Protein AF-A0A934KKN4-F1 (afdb_monomer_lite)

InterPro domains:
  IPR015946 K homology domain-like, alpha/beta [G3DSA:3.30.300.20] (26-84)
  IPR036102 OsmC/Ohr superfamily [SSF82784] (26-83)

pLDDT: mean 78.73, std 20.16, range [38.28, 98.19]

Structure (mmCIF, N/CA/C/O backbone):
data_AF-A0A934KKN4-F1
#
_entry.id   AF-A0A934KKN4-F1
#
loop_
_atom_site.group_PDB
_atom_site.id
_atom_site.type_symbol
_atom_site.label_atom_id
_atom_site.label_alt_id
_atom_site.label_comp_id
_atom_site.label_asym_id
_atom_site.label_entity_id
_atom_site.label_seq_id
_atom_site.pdbx_PDB_ins_code
_atom_site.Cartn_x
_atom_site.Cartn_y
_atom_site.Cartn_z
_atom_site.occupancy
_atom_site.B_iso_or_equiv
_atom_site.auth_seq_id
_atom_site.auth_comp_id
_atom_site.auth_asym_id
_atom_site.auth_atom_id
_atom_site.pdbx_PDB_model_num
ATOM 1 N N . MET A 1 1 ? 48.030 -4.670 40.726 1.00 45.25 1 MET A N 1
ATOM 2 C CA . MET A 1 1 ? 48.093 -3.551 39.764 1.00 45.25 1 MET A CA 1
ATOM 3 C C . MET A 1 1 ? 47.844 -4.105 38.373 1.00 45.25 1 MET A C 1
ATOM 5 O O . MET A 1 1 ? 48.683 -4.843 37.882 1.00 45.25 1 MET A O 1
ATOM 9 N N . ALA A 1 2 ? 46.679 -3.809 37.798 1.00 43.62 2 ALA A N 1
ATOM 10 C CA . ALA A 1 2 ? 46.402 -3.862 36.363 1.00 43.62 2 ALA A CA 1
ATOM 11 C C . ALA A 1 2 ? 45.131 -3.023 36.139 1.00 43.62 2 ALA A C 1
ATOM 13 O O . ALA A 1 2 ? 44.054 -3.394 36.602 1.00 43.62 2 ALA A O 1
ATOM 14 N N . GLU A 1 3 ? 45.297 -1.837 35.553 1.00 38.28 3 GLU A N 1
ATOM 15 C CA . GLU A 1 3 ? 44.231 -0.879 35.241 1.00 38.28 3 GLU A CA 1
ATOM 16 C C . GLU A 1 3 ? 43.246 -1.451 34.216 1.00 38.28 3 GLU A C 1
ATOM 18 O O . GLU A 1 3 ? 43.641 -1.917 33.147 1.00 38.28 3 GLU A O 1
ATOM 23 N N . SER A 1 4 ? 41.951 -1.361 34.519 1.00 47.44 4 SER A N 1
ATOM 24 C CA . SER A 1 4 ? 40.877 -1.542 33.545 1.00 47.44 4 SER A CA 1
ATOM 25 C C . SER A 1 4 ? 40.618 -0.204 32.849 1.00 47.44 4 SER A C 1
ATOM 27 O O . SER A 1 4 ? 40.258 0.787 33.480 1.00 47.44 4 SER A O 1
ATOM 29 N N . ARG A 1 5 ? 40.829 -0.153 31.531 1.00 52.06 5 ARG A N 1
ATOM 30 C CA . ARG A 1 5 ? 40.439 0.997 30.704 1.00 52.06 5 ARG A CA 1
ATOM 31 C C . ARG A 1 5 ? 38.943 0.898 30.380 1.00 52.06 5 ARG A C 1
ATOM 33 O O . ARG A 1 5 ? 38.516 -0.171 29.943 1.00 52.06 5 ARG A O 1
ATOM 40 N N . PRO A 1 6 ? 38.147 1.970 30.516 1.00 42.66 6 PRO A N 1
ATOM 41 C CA . PRO A 1 6 ? 36.774 1.960 30.033 1.00 42.66 6 PRO A CA 1
ATOM 42 C C . PRO A 1 6 ? 36.749 2.062 28.499 1.00 42.66 6 PRO A C 1
ATOM 44 O O . PRO A 1 6 ? 37.331 2.975 27.911 1.00 42.66 6 PRO A O 1
ATOM 47 N N . VAL A 1 7 ? 36.062 1.122 27.845 1.00 56.44 7 VAL A N 1
ATOM 48 C CA . VAL A 1 7 ? 35.682 1.223 26.429 1.00 56.44 7 VAL A CA 1
ATOM 49 C C . VAL A 1 7 ? 34.604 2.302 26.317 1.00 56.44 7 VAL A C 1
ATOM 51 O O . VAL A 1 7 ? 33.455 2.096 26.698 1.00 56.44 7 VAL A O 1
ATOM 54 N N . SER A 1 8 ? 34.991 3.471 25.809 1.00 43.31 8 SER A N 1
ATOM 55 C CA . SER A 1 8 ? 34.075 4.534 25.389 1.00 43.31 8 SER A CA 1
ATOM 56 C C . SER A 1 8 ? 33.356 4.099 24.109 1.00 43.31 8 SER A C 1
ATOM 58 O O . SER A 1 8 ? 33.755 4.461 23.002 1.00 43.31 8 SER A O 1
ATOM 60 N N . GLY A 1 9 ? 32.298 3.305 24.258 1.00 46.22 9 GLY A N 1
ATOM 61 C CA . GLY A 1 9 ? 31.301 3.109 23.212 1.00 46.22 9 GLY A CA 1
ATOM 62 C C . GLY A 1 9 ? 30.451 4.369 23.104 1.00 46.22 9 GLY A C 1
ATOM 63 O O . GLY A 1 9 ? 29.467 4.512 23.823 1.00 46.22 9 GLY A O 1
ATOM 64 N N . GLN A 1 10 ? 30.847 5.304 22.242 1.00 44.34 10 GLN A N 1
ATOM 65 C CA . GLN A 1 10 ? 29.925 6.340 21.782 1.00 44.34 10 GLN A CA 1
ATOM 66 C C . GLN A 1 10 ? 28.763 5.628 21.066 1.00 44.34 10 GLN A C 1
ATOM 68 O O . GLN A 1 10 ? 29.030 4.742 20.247 1.00 44.34 10 GLN A O 1
ATOM 73 N N . PRO A 1 11 ? 27.493 5.948 21.368 1.00 45.09 11 PRO A N 1
ATOM 74 C CA . PRO A 1 11 ? 26.381 5.412 20.603 1.00 45.09 11 PRO A CA 1
ATOM 75 C C . PRO A 1 11 ? 26.538 5.878 19.155 1.00 45.09 11 PRO A C 1
ATOM 77 O O . PRO A 1 11 ? 26.635 7.072 18.884 1.00 45.09 11 PRO A O 1
ATOM 80 N N . ILE A 1 12 ? 26.598 4.920 18.233 1.00 51.88 12 ILE A N 1
ATOM 81 C CA . ILE A 1 12 ? 26.423 5.162 16.803 1.00 51.88 12 ILE A CA 1
ATOM 82 C C . ILE A 1 12 ? 25.034 5.770 16.622 1.00 51.88 12 ILE A C 1
ATOM 84 O O . ILE A 1 12 ? 24.025 5.066 16.631 1.00 51.88 12 ILE A O 1
ATOM 88 N N . SER A 1 13 ? 24.984 7.095 16.512 1.00 49.31 13 SER A N 1
ATOM 89 C CA . SER A 1 13 ? 23.842 7.805 15.957 1.00 49.31 13 SER A CA 1
ATOM 90 C C . SER A 1 13 ? 23.546 7.159 14.603 1.00 49.31 13 SER A C 1
ATOM 92 O O . SER A 1 13 ? 24.475 7.063 13.796 1.00 49.31 13 SER A O 1
ATOM 94 N N . PRO A 1 14 ? 22.321 6.685 14.320 1.00 51.47 14 PRO A N 1
ATOM 95 C CA . PRO A 1 14 ? 21.976 6.365 12.950 1.00 51.47 14 PRO A CA 1
ATOM 96 C C . PRO A 1 14 ? 22.082 7.682 12.187 1.00 51.47 14 PRO A C 1
ATOM 98 O O . PRO A 1 14 ? 21.286 8.596 12.405 1.00 51.47 14 PRO A O 1
ATOM 101 N N . ASP A 1 15 ? 23.125 7.809 11.371 1.00 53.50 15 ASP A N 1
ATOM 102 C CA . ASP A 1 15 ? 23.193 8.835 10.347 1.00 53.50 15 ASP A CA 1
ATOM 103 C C . ASP A 1 15 ? 22.005 8.559 9.432 1.00 53.50 15 ASP A C 1
ATOM 105 O O . ASP A 1 15 ? 22.018 7.645 8.600 1.00 53.50 15 ASP A O 1
ATOM 109 N N . ALA A 1 16 ? 20.910 9.268 9.698 1.00 53.12 16 ALA A N 1
ATOM 110 C CA . ALA A 1 16 ? 19.754 9.328 8.836 1.00 53.12 16 ALA A CA 1
ATOM 111 C C . ALA A 1 16 ? 20.183 10.119 7.602 1.00 53.12 16 ALA A C 1
ATOM 113 O O . ALA A 1 16 ? 19.775 11.263 7.411 1.00 53.12 16 ALA A O 1
ATOM 114 N N . SER A 1 17 ? 21.052 9.499 6.798 1.00 58.78 17 SER A N 1
ATOM 115 C CA . SER A 1 17 ? 21.262 9.871 5.411 1.00 58.78 17 SER A CA 1
ATOM 116 C C . SER A 1 17 ? 19.884 10.136 4.825 1.00 58.78 17 SER A C 1
ATOM 118 O O . SER A 1 17 ? 18.969 9.317 4.949 1.00 58.78 17 SER A O 1
ATOM 120 N N . ASP A 1 18 ? 19.716 11.357 4.332 1.00 57.22 18 ASP A N 1
ATOM 121 C CA . ASP A 1 18 ? 18.451 11.865 3.843 1.00 57.22 18 ASP A CA 1
ATOM 122 C C . ASP A 1 18 ? 17.949 10.925 2.743 1.00 57.22 18 ASP A C 1
ATOM 124 O O . ASP A 1 18 ? 18.460 10.913 1.625 1.00 57.22 18 ASP A O 1
ATOM 128 N N . VAL A 1 19 ? 16.961 10.092 3.081 1.00 55.75 19 VAL A N 1
ATOM 129 C CA . VAL A 1 19 ? 16.407 9.063 2.188 1.00 55.75 19 VAL A CA 1
ATOM 130 C C . VAL A 1 19 ? 15.702 9.665 0.969 1.00 55.75 19 VAL A C 1
ATOM 132 O O . VAL A 1 19 ? 15.265 8.928 0.086 1.00 55.75 19 VAL A O 1
ATOM 135 N N . THR A 1 20 ? 15.577 10.995 0.907 1.00 58.25 20 THR A N 1
ATOM 136 C CA . THR A 1 20 ? 15.095 11.708 -0.280 1.00 58.25 20 THR A CA 1
ATOM 137 C C . THR A 1 20 ? 16.181 11.899 -1.343 1.00 58.25 20 THR A C 1
ATOM 139 O O . THR A 1 20 ? 15.852 12.14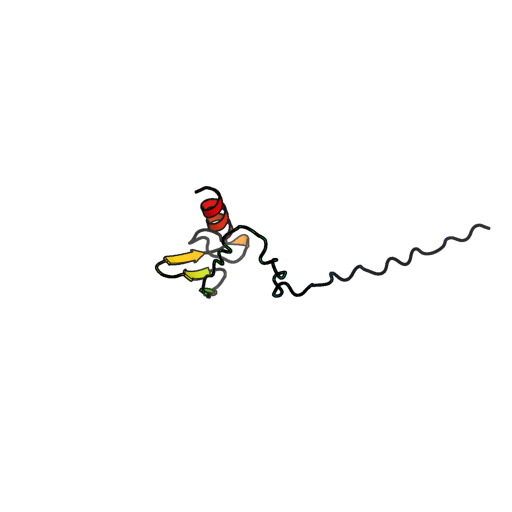9 -2.506 1.00 58.25 20 THR A O 1
ATOM 142 N N . GLN A 1 21 ? 17.460 11.732 -0.994 1.00 56.38 21 GLN A N 1
ATOM 143 C CA . GLN A 1 21 ? 18.567 11.805 -1.942 1.00 56.38 21 GLN A CA 1
ATOM 144 C C . GLN A 1 21 ? 18.763 10.453 -2.627 1.00 56.38 21 GLN A C 1
ATOM 146 O O . GLN A 1 21 ? 19.430 9.548 -2.126 1.00 56.38 21 GLN A O 1
ATOM 151 N N . LEU A 1 22 ? 18.170 10.316 -3.812 1.00 61.53 22 LEU A N 1
ATOM 152 C CA . LEU A 1 22 ? 18.505 9.215 -4.706 1.00 61.53 22 LEU A CA 1
ATOM 153 C C . LEU A 1 22 ? 19.962 9.382 -5.172 1.00 61.53 22 LEU A C 1
ATOM 155 O O . LEU A 1 22 ? 20.351 10.495 -5.535 1.00 61.53 22 LEU A O 1
ATOM 159 N N . PRO A 1 23 ? 20.775 8.312 -5.188 1.00 66.88 23 PRO A N 1
ATOM 160 C CA . PRO A 1 23 ? 22.123 8.389 -5.731 1.00 66.88 23 PRO A CA 1
ATOM 161 C C . PRO A 1 23 ? 22.065 8.814 -7.201 1.00 66.88 23 PRO A C 1
ATOM 163 O O . PRO A 1 23 ? 21.229 8.326 -7.965 1.00 66.88 23 PRO A O 1
ATOM 166 N N . GLU A 1 24 ? 22.958 9.716 -7.608 1.00 66.56 24 GLU A N 1
ATOM 167 C CA . GLU A 1 24 ? 23.114 10.073 -9.017 1.00 66.56 24 GLU A CA 1
ATOM 168 C C . GLU A 1 24 ? 23.603 8.839 -9.790 1.00 66.56 24 GLU A C 1
ATOM 170 O O . GLU A 1 24 ? 24.743 8.390 -9.650 1.00 66.56 24 GLU A O 1
ATOM 175 N N . PHE A 1 25 ? 22.717 8.237 -10.582 1.00 65.12 25 PHE A N 1
ATOM 176 C CA . PHE A 1 25 ? 23.069 7.109 -11.436 1.00 65.12 25 PHE A CA 1
ATOM 177 C C . PHE A 1 25 ? 23.852 7.619 -12.650 1.00 65.12 25 PHE A C 1
ATOM 179 O O . PHE A 1 25 ? 23.396 8.508 -13.360 1.00 65.12 25 PHE A O 1
ATOM 186 N N . SER A 1 26 ? 25.028 7.040 -12.904 1.00 63.34 26 SER A N 1
ATOM 187 C CA . SER A 1 26 ? 25.830 7.353 -14.090 1.00 63.34 26 SER A CA 1
ATOM 188 C C . SER A 1 26 ? 25.045 7.081 -15.379 1.00 63.34 26 SER A C 1
ATOM 190 O O . SER A 1 26 ? 24.487 5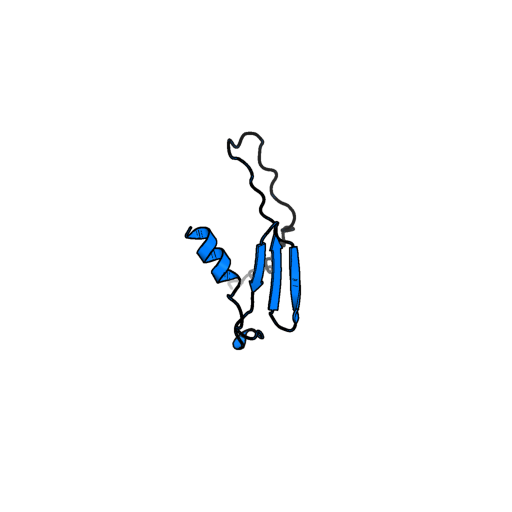.995 -15.547 1.00 63.34 26 SER A O 1
ATOM 192 N N . ASP A 1 27 ? 25.120 8.012 -16.335 1.00 63.38 27 ASP A N 1
ATOM 193 C CA . ASP A 1 27 ? 24.555 7.891 -17.692 1.00 63.38 27 ASP A CA 1
ATOM 194 C C . ASP A 1 27 ? 25.023 6.634 -18.463 1.00 63.38 27 ASP A C 1
ATOM 196 O O . ASP A 1 27 ? 24.457 6.276 -19.496 1.00 63.38 27 ASP A O 1
ATOM 200 N N . ASN A 1 28 ? 26.049 5.929 -17.968 1.00 60.88 28 ASN A N 1
ATOM 201 C CA . ASN A 1 28 ? 26.596 4.712 -18.571 1.00 60.88 28 ASN A CA 1
ATOM 202 C C . ASN A 1 28 ? 25.837 3.422 -18.208 1.00 60.88 28 ASN A C 1
ATOM 204 O O . ASN A 1 28 ? 26.211 2.339 -18.674 1.00 60.88 28 ASN A O 1
ATOM 208 N N . VAL A 1 29 ? 24.768 3.490 -17.411 1.00 60.00 29 VAL A N 1
ATOM 209 C CA . VAL A 1 29 ? 23.894 2.333 -17.176 1.00 60.00 29 VAL A CA 1
ATOM 210 C C . VAL A 1 29 ? 22.985 2.152 -18.395 1.00 60.00 29 VAL A C 1
ATOM 212 O O . VAL A 1 29 ? 22.038 2.904 -18.603 1.00 60.00 29 VAL A O 1
ATOM 215 N N . ARG A 1 30 ? 23.236 1.116 -19.208 1.00 55.22 30 ARG A N 1
ATOM 216 C CA . ARG A 1 30 ? 22.320 0.664 -20.279 1.00 55.22 30 ARG A CA 1
ATOM 217 C C . ARG A 1 30 ? 21.064 -0.002 -19.695 1.00 55.22 30 ARG A C 1
ATOM 219 O O . ARG A 1 30 ? 20.777 -1.163 -19.972 1.00 55.22 30 ARG A O 1
ATOM 226 N N . GLY A 1 31 ? 20.324 0.729 -18.875 1.00 61.28 31 GLY A N 1
ATOM 227 C CA . GLY A 1 31 ? 19.054 0.329 -18.287 1.00 61.28 31 GLY A CA 1
ATOM 228 C C . GLY A 1 31 ? 18.081 1.494 -18.384 1.00 61.28 31 GLY A C 1
ATOM 229 O O . GLY A 1 31 ? 18.448 2.642 -18.158 1.00 61.28 31 GLY A O 1
ATOM 230 N N . LYS A 1 32 ? 16.830 1.221 -18.753 1.00 68.31 32 LYS A N 1
ATOM 231 C CA . LYS A 1 32 ? 15.792 2.249 -18.703 1.00 68.31 32 LYS A CA 1
ATOM 232 C C . LYS A 1 32 ? 15.474 2.503 -17.232 1.00 68.31 32 LYS A C 1
ATOM 234 O O . LYS A 1 32 ? 14.950 1.610 -16.571 1.00 68.31 32 LYS A O 1
ATOM 239 N N . LEU A 1 33 ? 15.771 3.700 -16.733 1.00 69.19 33 LEU A N 1
ATOM 240 C CA . LEU A 1 33 ? 15.287 4.117 -15.422 1.00 69.19 33 LEU A CA 1
ATOM 241 C C . LEU A 1 33 ? 13.762 4.248 -15.509 1.00 69.19 33 LEU A C 1
ATOM 243 O O . LEU A 1 33 ? 13.239 5.056 -16.280 1.00 69.19 33 LEU A O 1
ATOM 247 N N . ILE A 1 34 ? 13.048 3.402 -14.771 1.00 76.44 34 ILE A N 1
ATOM 248 C CA . ILE A 1 34 ? 11.594 3.472 -14.645 1.00 76.44 34 ILE A CA 1
ATOM 249 C C . ILE A 1 34 ? 11.296 3.896 -13.214 1.00 76.44 34 ILE A C 1
ATOM 251 O O . ILE A 1 34 ? 11.497 3.130 -12.277 1.00 76.44 34 ILE A O 1
ATOM 255 N N . THR A 1 35 ? 10.805 5.121 -13.056 1.00 81.25 35 THR A N 1
ATOM 256 C CA . THR A 1 35 ? 10.272 5.603 -11.783 1.00 81.25 35 THR A CA 1
ATOM 257 C C . THR A 1 35 ? 8.797 5.234 -11.699 1.00 81.25 35 THR A C 1
ATOM 259 O O . THR A 1 35 ? 8.022 5.551 -12.605 1.00 81.25 35 THR A O 1
ATOM 262 N N . MET A 1 36 ? 8.411 4.566 -10.613 1.00 83.25 36 MET A N 1
ATOM 263 C CA . MET A 1 36 ? 7.012 4.334 -10.262 1.00 83.25 36 MET A CA 1
ATOM 264 C C . MET A 1 36 ? 6.624 5.279 -9.129 1.00 83.25 36 MET A C 1
ATOM 266 O O . MET A 1 36 ? 7.380 5.457 -8.178 1.00 83.25 36 MET A O 1
ATOM 270 N N . SER A 1 37 ? 5.447 5.882 -9.236 1.00 89.06 37 SER A N 1
ATOM 271 C CA . SER A 1 37 ? 4.872 6.754 -8.216 1.00 89.06 37 SER A CA 1
ATOM 272 C C . SER A 1 37 ? 3.425 6.357 -7.966 1.00 89.06 37 SER A C 1
ATOM 274 O O . SER A 1 37 ? 2.813 5.689 -8.794 1.00 89.06 37 SER A O 1
ATOM 276 N N . ALA A 1 38 ? 2.885 6.770 -6.826 1.00 91.50 38 ALA A N 1
ATOM 277 C CA . ALA A 1 38 ? 1.454 6.794 -6.574 1.00 91.50 38 ALA A CA 1
ATOM 278 C C . ALA A 1 38 ? 1.156 7.971 -5.645 1.00 91.50 38 ALA A C 1
ATOM 280 O O . ALA A 1 38 ? 1.944 8.281 -4.749 1.00 91.50 38 ALA A O 1
ATOM 281 N N . THR A 1 39 ? 0.014 8.624 -5.844 1.00 96.19 39 THR A N 1
ATOM 282 C CA . THR A 1 39 ? -0.489 9.608 -4.879 1.00 96.19 39 THR A CA 1
ATOM 283 C C . THR A 1 39 ? -1.270 8.869 -3.807 1.00 96.19 39 THR A C 1
ATOM 285 O O . THR A 1 39 ? -2.216 8.154 -4.132 1.00 96.19 39 THR A O 1
ATOM 288 N N . ILE A 1 40 ? -0.881 9.036 -2.544 1.00 96.44 40 ILE A N 1
ATOM 289 C CA . ILE A 1 40 ? -1.464 8.310 -1.412 1.00 96.44 40 ILE A CA 1
ATOM 290 C C . ILE A 1 40 ? -2.182 9.294 -0.493 1.00 96.44 40 ILE A C 1
ATOM 292 O O . ILE A 1 40 ? -1.624 10.320 -0.103 1.00 96.44 40 ILE A O 1
ATOM 296 N N . ARG A 1 41 ? -3.418 8.959 -0.122 1.00 97.44 41 ARG A N 1
ATOM 297 C CA . ARG A 1 41 ? -4.171 9.620 0.946 1.00 97.44 41 ARG A CA 1
ATOM 298 C C . ARG A 1 41 ? -4.374 8.636 2.090 1.00 97.44 41 ARG A C 1
ATOM 300 O O . ARG A 1 41 ? -4.905 7.549 1.875 1.00 97.44 41 ARG A O 1
ATOM 307 N N . CYS A 1 42 ? -3.985 9.033 3.295 1.00 95.88 42 CYS A N 1
ATOM 308 C CA . CYS A 1 42 ? -4.362 8.332 4.517 1.00 95.88 42 CYS A CA 1
ATOM 309 C C . CYS A 1 42 ? -5.752 8.814 4.937 1.00 95.88 42 CYS A C 1
ATOM 311 O O . CYS A 1 42 ? -5.976 10.021 5.048 1.00 95.88 42 CYS A O 1
ATOM 313 N N . LEU A 1 43 ? -6.679 7.879 5.114 1.00 94.56 43 LEU A N 1
ATOM 314 C CA . LEU A 1 43 ? -8.013 8.141 5.639 1.00 94.56 43 LEU A CA 1
ATOM 315 C C . LEU A 1 43 ? -8.021 7.838 7.146 1.00 94.56 43 LEU A C 1
ATOM 317 O O . LEU A 1 43 ? -7.008 7.993 7.827 1.00 94.56 43 LEU A O 1
ATOM 321 N N . GLU A 1 44 ? -9.172 7.450 7.684 1.00 93.94 44 GLU A N 1
ATOM 322 C CA . GLU A 1 44 ? -9.297 7.060 9.083 1.00 93.94 44 GLU A CA 1
ATOM 323 C C . GLU A 1 44 ? -8.562 5.744 9.373 1.00 93.94 44 GLU A C 1
ATOM 325 O O . GLU A 1 44 ? -8.482 4.853 8.524 1.00 93.94 44 GLU A O 1
ATOM 330 N N . LYS A 1 45 ? -8.073 5.602 10.613 1.00 94.50 45 LYS A N 1
ATOM 331 C CA . LYS A 1 45 ? -7.389 4.392 11.094 1.00 94.50 45 LYS A CA 1
ATOM 332 C C . LYS A 1 45 ? -6.164 4.066 10.227 1.00 94.50 45 LYS A C 1
ATOM 334 O O . LYS A 1 45 ? -5.302 4.924 10.047 1.00 94.50 45 LYS A O 1
ATOM 339 N N . GLN A 1 46 ? -6.063 2.839 9.716 1.00 96.25 46 GLN A N 1
ATOM 340 C CA . GLN A 1 46 ? -4.988 2.413 8.819 1.00 96.25 46 GLN A CA 1
ATOM 341 C C . GLN A 1 46 ? -5.400 2.345 7.348 1.00 96.25 46 GLN A C 1
ATOM 343 O O . GLN A 1 46 ? -4.593 1.899 6.526 1.00 96.25 46 GLN A O 1
ATOM 348 N N . LEU A 1 47 ? -6.583 2.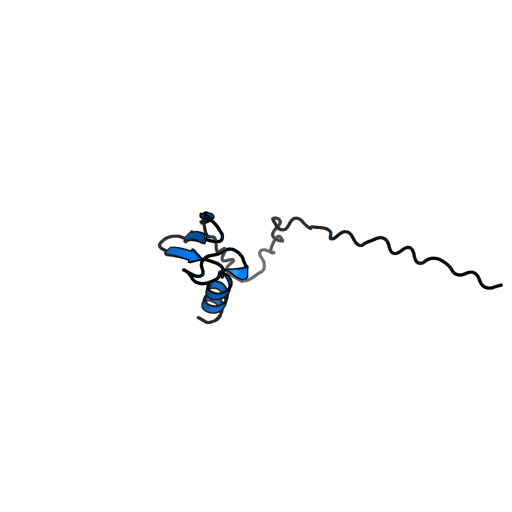857 6.998 1.00 97.50 47 LEU A N 1
ATOM 349 C CA . LEU A 1 47 ? -7.066 2.867 5.626 1.00 97.50 47 LEU A CA 1
ATOM 350 C C . LEU A 1 47 ? -6.305 3.893 4.781 1.00 97.50 47 LEU A C 1
ATOM 352 O O . LEU A 1 47 ? -6.213 5.078 5.113 1.00 97.50 47 LEU A O 1
ATOM 356 N N . LYS A 1 48 ? -5.782 3.442 3.647 1.00 97.44 48 LYS A N 1
ATOM 357 C CA . LYS A 1 48 ? -5.029 4.248 2.685 1.00 97.44 48 LYS A CA 1
ATOM 358 C C . LYS A 1 48 ? -5.628 4.052 1.300 1.00 97.44 48 LYS A C 1
ATOM 360 O O . LYS A 1 48 ? -5.979 2.935 0.928 1.00 97.44 48 LYS A O 1
ATOM 365 N N . VAL A 1 49 ? -5.716 5.132 0.531 1.00 97.69 49 VAL A N 1
ATOM 366 C CA . VAL A 1 49 ? -6.136 5.103 -0.875 1.00 97.69 49 VAL A CA 1
ATOM 367 C C . VAL A 1 49 ? -4.989 5.607 -1.723 1.00 97.69 49 VAL A C 1
ATOM 369 O O . VAL A 1 49 ? -4.509 6.724 -1.518 1.00 97.69 49 VAL A O 1
ATOM 372 N N . ALA A 1 50 ? -4.553 4.783 -2.664 1.00 96.31 50 ALA A N 1
ATOM 373 C CA . ALA A 1 50 ? -3.506 5.114 -3.609 1.00 96.31 50 ALA A CA 1
ATOM 374 C C . ALA A 1 50 ? -4.094 5.241 -5.014 1.00 96.31 50 ALA A C 1
ATOM 376 O O . ALA A 1 50 ? -4.876 4.397 -5.452 1.00 96.31 50 ALA A O 1
ATOM 377 N N . THR A 1 51 ? -3.693 6.287 -5.730 1.00 96.31 51 THR A N 1
ATOM 378 C CA . THR A 1 51 ? -4.076 6.519 -7.125 1.00 96.31 51 THR A CA 1
ATOM 379 C C . THR A 1 51 ? -2.835 6.648 -7.997 1.00 96.31 51 THR A C 1
ATOM 381 O O . THR A 1 51 ? -1.954 7.457 -7.695 1.00 96.31 51 THR A O 1
ATOM 384 N N . GLU A 1 52 ? -2.795 5.900 -9.097 1.00 93.00 52 GLU A N 1
ATOM 385 C CA . GLU A 1 52 ? -1.780 6.016 -10.148 1.00 93.00 52 GLU A CA 1
ATOM 386 C C . GLU A 1 52 ? -2.431 5.774 -11.520 1.00 93.00 52 GLU A C 1
ATOM 388 O O . GLU A 1 52 ? -2.931 4.687 -11.826 1.00 93.00 52 GLU A O 1
ATOM 393 N N . ARG A 1 53 ? -2.426 6.801 -12.379 1.00 88.69 53 ARG A N 1
ATOM 394 C CA . ARG A 1 53 ? -3.054 6.800 -13.716 1.00 88.69 53 ARG A CA 1
ATOM 395 C C . ARG A 1 53 ? -4.522 6.350 -13.701 1.00 88.69 53 ARG A C 1
ATOM 397 O O . ARG A 1 53 ? -5.401 7.149 -13.417 1.00 88.69 53 ARG A O 1
ATOM 404 N N . LYS A 1 54 ? -4.785 5.098 -14.092 1.00 92.25 54 LYS A N 1
ATOM 405 C CA . LYS A 1 54 ? -6.127 4.502 -14.220 1.00 92.25 54 LYS A CA 1
ATOM 406 C C . LYS A 1 54 ? -6.479 3.589 -13.045 1.00 92.25 54 LYS A C 1
ATOM 408 O O . LYS A 1 54 ? -7.552 2.996 -13.053 1.00 92.25 54 LYS A O 1
ATOM 413 N N . PHE A 1 55 ? -5.567 3.435 -12.091 1.00 91.69 55 PHE A N 1
ATOM 414 C CA . PHE A 1 55 ? -5.734 2.557 -10.948 1.00 91.69 55 PHE A CA 1
ATOM 415 C C . PHE A 1 55 ? -5.990 3.384 -9.696 1.00 91.69 55 PHE A C 1
ATOM 417 O O . PHE A 1 55 ? -5.261 4.331 -9.399 1.00 91.69 55 PHE A O 1
ATOM 424 N N . GLU A 1 56 ? -7.012 2.974 -8.961 1.00 95.50 56 GLU A N 1
ATOM 425 C CA . GLU A 1 56 ? -7.237 3.339 -7.573 1.00 95.50 56 GLU A CA 1
ATOM 426 C C . GLU A 1 56 ? -7.276 2.035 -6.782 1.00 95.50 56 GLU A C 1
ATOM 428 O O . GLU A 1 56 ? -7.941 1.078 -7.188 1.00 95.50 56 GLU A O 1
ATOM 433 N N . PHE A 1 57 ? -6.517 1.969 -5.697 1.00 95.31 57 PHE A N 1
ATOM 434 C CA . PHE A 1 57 ? -6.507 0.805 -4.826 1.00 95.31 57 PHE A CA 1
ATOM 435 C C . PHE A 1 57 ? -6.461 1.228 -3.366 1.00 95.31 57 PHE A C 1
ATOM 437 O O . PHE A 1 57 ? -5.935 2.282 -3.001 1.00 95.31 57 PHE A O 1
ATOM 444 N N . TYR A 1 58 ? -7.053 0.376 -2.544 1.00 97.62 58 TYR A N 1
ATOM 445 C CA . TYR A 1 58 ? -7.220 0.581 -1.119 1.00 97.62 58 TYR A CA 1
ATOM 446 C C . TYR A 1 58 ? -6.291 -0.362 -0.379 1.00 97.62 58 TYR A C 1
ATOM 448 O O . TYR A 1 58 ? -6.128 -1.509 -0.782 1.00 97.62 58 TYR A O 1
ATOM 456 N N . SER A 1 59 ? -5.709 0.105 0.714 1.00 97.69 59 SER A N 1
ATOM 457 C CA . SER A 1 59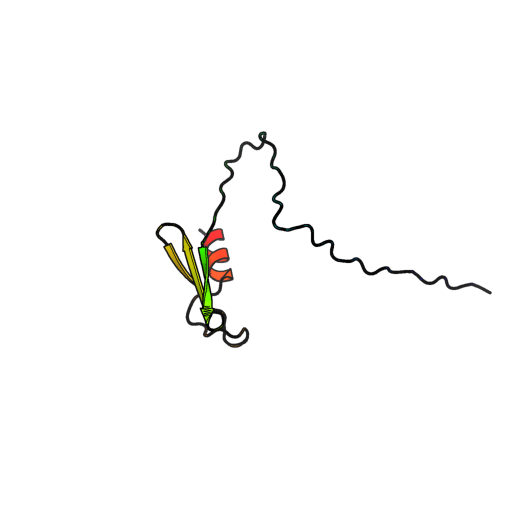 ? -4.943 -0.738 1.617 1.00 97.69 59 SER A CA 1
ATOM 458 C C . SER A 1 59 ? -5.370 -0.488 3.049 1.00 97.69 59 SER A C 1
ATOM 460 O O . SER A 1 59 ? -5.563 0.663 3.437 1.00 97.69 59 SER A O 1
ATOM 462 N N . ASP A 1 60 ? -5.537 -1.559 3.813 1.00 98.19 60 ASP A N 1
ATOM 463 C CA . ASP A 1 60 ? -5.936 -1.513 5.213 1.00 98.19 60 ASP A CA 1
ATOM 464 C C . ASP A 1 60 ? -5.112 -2.532 5.996 1.00 98.19 60 ASP A C 1
ATOM 466 O O . ASP A 1 60 ? -4.737 -3.584 5.477 1.00 98.19 60 ASP A O 1
ATOM 470 N N . GLU A 1 61 ? -4.782 -2.182 7.230 1.00 97.06 61 GLU A N 1
ATOM 471 C CA . GLU A 1 61 ? -4.036 -3.074 8.111 1.00 97.06 61 GLU A CA 1
ATOM 472 C C . GLU A 1 61 ? -5.013 -3.895 8.965 1.00 97.06 61 GLU A C 1
ATOM 474 O O . GLU A 1 61 ? -6.166 -3.502 9.161 1.00 97.06 61 GLU A O 1
ATOM 479 N N . PRO A 1 62 ? -4.581 -5.029 9.524 1.00 96.44 62 PRO A N 1
ATOM 480 C CA . PRO A 1 62 ? -5.394 -5.787 10.457 1.00 96.44 62 PRO A CA 1
ATOM 481 C C . PRO A 1 62 ? -5.626 -5.029 11.772 1.00 96.44 62 PRO A C 1
ATOM 483 O O . PRO A 1 62 ? -4.894 -4.109 12.153 1.00 96.44 62 PRO A O 1
ATOM 486 N N . GLN A 1 63 ? -6.622 -5.490 12.530 1.00 96.94 63 GLN A N 1
ATOM 487 C CA . GLN A 1 63 ? -7.064 -4.877 13.791 1.00 96.94 63 GLN A CA 1
ATOM 488 C C . GLN A 1 63 ? -5.944 -4.705 14.825 1.00 96.94 63 GLN A C 1
ATOM 490 O O . GLN A 1 63 ? -5.892 -3.690 15.516 1.00 96.94 63 GLN A O 1
ATOM 495 N N . TYR A 1 64 ? -4.999 -5.649 14.908 1.00 96.19 64 TYR A N 1
ATOM 496 C CA . TYR A 1 64 ? -3.874 -5.563 15.850 1.00 96.19 64 TYR A CA 1
ATOM 497 C C . TYR A 1 64 ? -2.858 -4.455 15.504 1.00 96.19 64 TYR A C 1
ATOM 499 O O . TYR A 1 64 ? -2.023 -4.118 16.341 1.00 96.19 64 TYR A O 1
ATOM 507 N N . LEU A 1 65 ? -2.941 -3.870 14.303 1.00 95.38 65 LEU A N 1
ATOM 508 C CA . LEU A 1 65 ? -2.184 -2.688 13.864 1.00 95.38 65 LEU A CA 1
ATOM 509 C C . LEU A 1 65 ? -3.058 -1.423 13.794 1.00 95.38 65 LEU A C 1
ATOM 511 O O . LEU A 1 65 ? -2.592 -0.364 13.366 1.00 95.38 65 LEU A O 1
ATOM 515 N N . GLY A 1 66 ? -4.314 -1.511 14.238 1.00 94.94 66 GLY A N 1
ATOM 516 C CA . GLY A 1 66 ? -5.251 -0.393 14.277 1.00 94.94 66 GLY A CA 1
ATOM 517 C C . GLY A 1 66 ? -5.982 -0.124 12.962 1.00 94.94 66 GLY A C 1
ATOM 518 O O . GLY A 1 66 ? -6.467 0.992 12.791 1.00 94.94 66 GLY A O 1
ATOM 519 N N . GLY A 1 67 ? -6.038 -1.090 12.040 1.00 96.75 67 GLY A N 1
ATOM 520 C CA . GLY A 1 67 ? -6.919 -1.041 10.869 1.00 96.75 67 GLY A CA 1
ATOM 521 C C . GLY A 1 67 ? -8.160 -1.920 11.019 1.00 96.75 67 GLY A C 1
ATOM 522 O O . GLY A 1 67 ? -8.451 -2.414 12.108 1.00 96.75 67 GLY A O 1
ATOM 523 N N . GLU A 1 68 ? -8.909 -2.094 9.934 1.00 97.56 68 GLU A N 1
ATOM 524 C CA . GLU A 1 68 ? -10.181 -2.831 9.936 1.00 97.56 68 GLU A CA 1
ATOM 525 C C . GLU A 1 68 ? -10.148 -4.111 9.090 1.00 97.56 68 GLU A C 1
ATOM 527 O O . GLU A 1 68 ? -11.149 -4.823 9.042 1.00 97.56 68 GLU A O 1
ATOM 532 N N . ASP A 1 69 ? -9.008 -4.432 8.467 1.00 96.94 69 ASP A N 1
ATOM 533 C CA . ASP A 1 69 ? -8.820 -5.606 7.601 1.00 96.94 69 ASP A CA 1
ATOM 534 C C . ASP A 1 69 ? -9.823 -5.689 6.425 1.00 96.94 69 ASP A C 1
ATOM 536 O O . ASP A 1 69 ? -10.140 -6.768 5.927 1.00 96.94 69 ASP A O 1
ATOM 540 N N . ASN A 1 70 ? -10.348 -4.545 5.959 1.00 97.38 70 ASN A N 1
ATOM 541 C CA . ASN A 1 70 ? -11.332 -4.506 4.862 1.00 97.38 70 ASN A CA 1
ATOM 542 C C . ASN A 1 70 ? -10.694 -4.575 3.463 1.00 97.38 70 ASN A C 1
ATOM 544 O O . ASN A 1 70 ? -11.383 -4.792 2.463 1.00 97.38 70 ASN A O 1
ATOM 548 N N . HIS A 1 71 ? -9.382 -4.355 3.378 1.00 97.69 71 HIS A N 1
ATOM 549 C CA . HIS A 1 71 ? -8.615 -4.312 2.137 1.00 97.69 71 HIS A CA 1
ATOM 550 C C . HIS A 1 71 ? -7.244 -4.972 2.326 1.00 97.69 71 HIS A C 1
ATOM 552 O O . HIS A 1 71 ? -6.768 -5.058 3.454 1.00 97.69 71 HIS A O 1
ATOM 558 N N . PRO A 1 72 ? -6.573 -5.412 1.245 1.00 97.50 72 PRO A N 1
ATOM 559 C CA . PRO A 1 72 ? -5.252 -6.021 1.352 1.00 97.50 72 PRO A CA 1
ATOM 560 C C . PRO A 1 72 ? -4.210 -5.110 2.018 1.00 97.50 72 PRO A C 1
ATOM 562 O O . PRO A 1 72 ? -4.151 -3.899 1.773 1.00 97.50 72 PRO A O 1
ATOM 565 N N . GLN A 1 73 ? -3.325 -5.716 2.807 1.00 96.38 73 GLN A N 1
ATOM 566 C CA . GLN A 1 73 ? -2.188 -5.024 3.414 1.00 96.38 73 GLN A CA 1
ATOM 567 C C . GLN A 1 73 ? -1.214 -4.526 2.331 1.00 96.38 73 GLN A C 1
ATOM 569 O O . GLN A 1 73 ? -1.112 -5.138 1.260 1.00 96.38 73 GLN A O 1
ATOM 574 N N . PRO A 1 74 ? -0.427 -3.464 2.589 1.00 93.81 74 PRO A N 1
ATOM 575 C CA . PRO A 1 74 ? 0.494 -2.908 1.596 1.00 93.81 74 PRO A CA 1
ATOM 576 C C . PRO A 1 74 ? 1.478 -3.948 1.047 1.00 93.81 74 PRO A C 1
ATOM 578 O O . PRO A 1 74 ? 1.764 -3.980 -0.151 1.00 93.81 74 PRO A O 1
ATOM 581 N N . LEU A 1 75 ? 1.959 -4.845 1.916 1.00 94.12 75 LEU A N 1
ATOM 582 C CA . LEU A 1 75 ? 2.898 -5.895 1.534 1.00 94.12 75 LEU A CA 1
ATOM 583 C C . LEU A 1 75 ? 2.293 -6.866 0.511 1.00 94.12 75 LEU A C 1
ATOM 585 O O . LEU A 1 75 ? 3.011 -7.308 -0.380 1.00 94.12 75 LEU A O 1
ATOM 589 N N . THR A 1 76 ? 0.984 -7.131 0.565 1.00 96.12 76 THR A N 1
ATOM 590 C CA . THR A 1 76 ? 0.294 -7.985 -0.413 1.00 96.12 76 THR A CA 1
ATOM 591 C C . THR A 1 76 ? 0.447 -7.447 -1.836 1.00 96.12 76 THR A C 1
ATOM 593 O O . THR A 1 76 ? 0.715 -8.220 -2.755 1.00 96.12 76 THR A O 1
ATOM 596 N N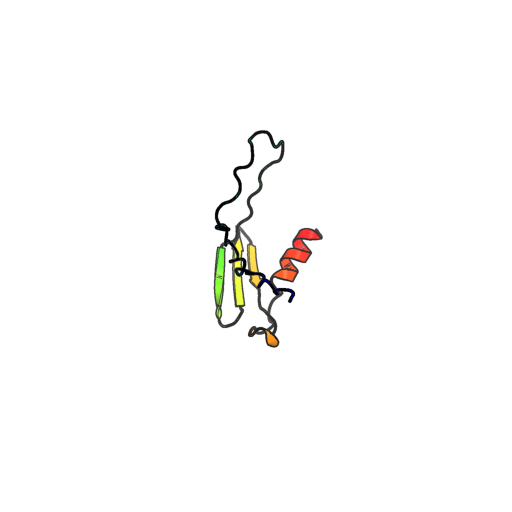 . TYR A 1 77 ? 0.349 -6.128 -2.025 1.00 93.88 77 TYR A N 1
ATOM 597 C CA . TYR A 1 77 ? 0.538 -5.496 -3.335 1.00 93.88 77 TYR A CA 1
ATOM 598 C C . TYR A 1 77 ? 1.980 -5.599 -3.831 1.00 93.88 77 TYR A C 1
ATOM 600 O O . TYR A 1 77 ? 2.204 -5.884 -5.007 1.00 93.88 77 TYR A O 1
ATOM 608 N N . ILE A 1 78 ? 2.957 -5.418 -2.939 1.00 92.62 78 ILE A N 1
ATOM 609 C CA . ILE A 1 78 ? 4.380 -5.561 -3.276 1.00 92.62 78 ILE A CA 1
ATOM 610 C C . ILE A 1 78 ? 4.680 -7.009 -3.677 1.00 92.62 78 ILE A C 1
ATOM 612 O O . ILE A 1 78 ? 5.287 -7.244 -4.719 1.00 92.62 78 ILE A O 1
ATOM 616 N N . SER A 1 79 ? 4.219 -7.986 -2.889 1.00 96.44 79 SER A N 1
ATOM 617 C CA . SER A 1 79 ? 4.406 -9.411 -3.184 1.00 96.44 79 SER A CA 1
ATOM 618 C C . SER A 1 79 ? 3.770 -9.805 -4.515 1.00 96.44 79 SER A C 1
ATOM 620 O O . SER A 1 79 ? 4.405 -10.495 -5.309 1.00 96.44 79 SER A O 1
ATOM 622 N N . ALA A 1 80 ? 2.547 -9.336 -4.782 1.00 94.31 80 ALA A N 1
ATOM 623 C CA . ALA A 1 80 ? 1.882 -9.568 -6.057 1.00 94.31 80 ALA A CA 1
ATOM 624 C C . ALA A 1 80 ? 2.685 -8.965 -7.219 1.00 94.31 80 ALA A C 1
ATOM 626 O O . ALA A 1 80 ? 2.952 -9.660 -8.192 1.00 94.31 80 ALA A O 1
ATOM 627 N N . GLY A 1 81 ? 3.132 -7.709 -7.096 1.00 91.12 81 GLY A N 1
ATOM 628 C CA . GLY A 1 81 ? 3.913 -7.025 -8.130 1.00 91.12 81 GLY A CA 1
ATOM 629 C C . GLY A 1 81 ? 5.260 -7.683 -8.443 1.00 91.12 81 GLY A C 1
ATOM 630 O O . GLY A 1 81 ? 5.686 -7.648 -9.590 1.00 91.12 81 GLY A O 1
ATOM 631 N N . VAL A 1 82 ? 5.912 -8.302 -7.455 1.00 92.44 82 VAL A N 1
ATOM 632 C CA . VAL A 1 82 ? 7.146 -9.084 -7.664 1.00 92.44 82 VAL A CA 1
ATOM 633 C C . VAL A 1 82 ? 6.863 -10.442 -8.320 1.00 92.44 82 VAL A C 1
ATOM 635 O O . VAL A 1 82 ? 7.729 -10.972 -9.010 1.00 92.44 82 VAL A O 1
ATOM 638 N N . GLY A 1 83 ? 5.688 -11.027 -8.075 1.00 93.38 83 GLY A N 1
ATOM 639 C CA . GLY A 1 83 ? 5.334 -12.366 -8.553 1.00 93.38 83 GLY A CA 1
ATOM 640 C C . GLY A 1 83 ? 4.757 -12.445 -9.972 1.00 93.38 83 GLY A C 1
ATOM 641 O O . GLY A 1 83 ? 4.735 -13.545 -10.523 1.00 93.38 83 GLY A O 1
ATOM 642 N N . PHE A 1 84 ? 4.268 -11.337 -10.538 1.00 83.69 84 PHE A N 1
ATOM 643 C CA . PHE A 1 84 ? 3.786 -11.251 -11.928 1.00 83.69 84 PHE A CA 1
ATOM 644 C C . PHE A 1 84 ? 4.935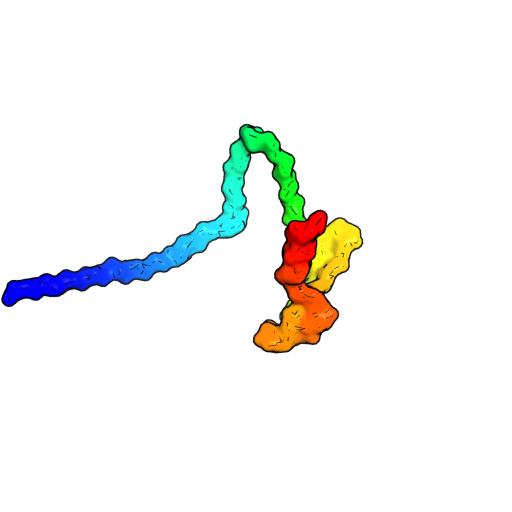 -11.215 -12.941 1.00 83.69 84 PHE A C 1
ATOM 646 O O . PHE A 1 84 ? 4.771 -11.847 -14.010 1.00 83.69 84 PHE A O 1
#

Sequence (84 aa):
MAESRPVSGQPISPDASDVTQLPEFSDNVRGKLITMSATIRCLEKQLKVATERKFEFYSDEPQYLGGEDNHPQPLTYISAGVGF

Radius of gyration: 22.04 Å; chains: 1; bounding box: 59×24×60 Å

Secondary structure (DSSP, 8-state):
--PPPP------------TT------TT--S-------EEEE-STT-EEEEETTEEEEE---GGGTS--SS--HHHHHHHHHH-

Foldseek 3Di:
DDDDDDDPPDPPDPPPPPPVDDPDDDPPPPDPDDDDDWDWDQDPFQWIWTDDDPDIAIAFDPVVSRTPPPHHHPVVVVVVVVVD

Organism: NCBI:txid3127013